Protein AF-A0A660SQ21-F1 (afdb_monomer)

Structure (mmCIF, N/CA/C/O backbone):
data_AF-A0A660SQ21-F1
#
_entry.id   AF-A0A660SQ21-F1
#
loop_
_atom_site.group_PDB
_atom_site.id
_atom_site.type_symbol
_atom_site.label_atom_id
_atom_site.label_alt_id
_atom_site.label_comp_id
_atom_site.label_asym_id
_atom_site.label_entity_id
_atom_site.label_seq_id
_atom_site.pdbx_PDB_ins_code
_atom_site.Cartn_x
_atom_site.Cartn_y
_atom_site.Cartn_z
_atom_site.occupancy
_atom_site.B_iso_or_equiv
_atom_site.auth_seq_id
_atom_site.auth_comp_id
_atom_site.auth_asym_id
_atom_site.auth_atom_id
_atom_site.pdbx_PDB_model_num
ATOM 1 N N . PRO A 1 1 ? 9.323 -13.997 -3.099 1.00 48.41 1 PRO A N 1
ATOM 2 C CA . PRO A 1 1 ? 9.239 -12.539 -3.391 1.00 48.41 1 PRO A CA 1
ATOM 3 C C . PRO A 1 1 ? 9.390 -11.580 -2.179 1.00 48.41 1 PRO A C 1
ATOM 5 O O . PRO A 1 1 ? 9.521 -10.385 -2.399 1.00 48.41 1 PRO A O 1
ATOM 8 N N . GLY A 1 2 ? 9.382 -12.046 -0.917 1.00 52.28 2 GLY A N 1
ATOM 9 C CA . GLY A 1 2 ? 9.064 -11.192 0.248 1.00 52.28 2 GLY A CA 1
ATOM 10 C C . GLY A 1 2 ? 10.199 -10.599 1.102 1.00 52.28 2 GLY A C 1
ATOM 11 O O . GLY A 1 2 ? 9.954 -10.342 2.273 1.00 52.28 2 GLY A O 1
ATOM 12 N N . LEU A 1 3 ? 11.418 -10.397 0.589 1.00 62.19 3 LEU A N 1
ATOM 13 C CA . LEU A 1 3 ? 12.550 -9.874 1.391 1.00 62.19 3 LEU A CA 1
ATOM 14 C C . LEU A 1 3 ? 13.292 -8.723 0.699 1.00 62.19 3 LEU A C 1
ATOM 16 O O . LEU A 1 3 ? 14.516 -8.642 0.721 1.00 62.19 3 LEU A O 1
ATOM 20 N N . THR A 1 4 ? 12.554 -7.839 0.037 1.00 73.62 4 THR A N 1
ATOM 21 C CA . THR A 1 4 ? 13.139 -6.647 -0.586 1.00 73.62 4 THR A CA 1
ATOM 22 C C . THR A 1 4 ? 13.402 -5.581 0.479 1.00 73.62 4 THR A C 1
ATOM 24 O O . THR A 1 4 ? 12.566 -5.377 1.361 1.00 73.62 4 THR A O 1
ATOM 27 N N . LEU A 1 5 ? 14.518 -4.848 0.384 1.00 76.69 5 LEU A N 1
ATOM 28 C CA . LEU A 1 5 ? 14.864 -3.791 1.349 1.00 76.69 5 LEU A CA 1
ATOM 29 C C . LEU A 1 5 ? 13.774 -2.709 1.456 1.00 76.69 5 LEU A C 1
ATOM 31 O O . LEU A 1 5 ? 13.538 -2.171 2.534 1.00 76.69 5 LEU A O 1
ATOM 35 N N . LEU A 1 6 ? 13.051 -2.466 0.357 1.00 78.62 6 LEU A N 1
ATOM 36 C CA . LEU A 1 6 ? 11.868 -1.600 0.296 1.00 78.62 6 LEU A CA 1
ATOM 37 C C . LEU A 1 6 ? 10.829 -1.919 1.371 1.00 78.62 6 LEU A C 1
ATOM 39 O O . LEU A 1 6 ? 10.272 -1.008 1.976 1.00 78.62 6 LEU A O 1
ATOM 43 N N . TRP A 1 7 ? 10.582 -3.200 1.641 1.00 78.81 7 TRP A N 1
ATOM 44 C CA . TRP A 1 7 ? 9.598 -3.595 2.642 1.00 78.81 7 TRP A CA 1
ATOM 45 C C . TRP A 1 7 ? 10.015 -3.146 4.042 1.00 78.81 7 TRP A C 1
ATOM 47 O O . TRP A 1 7 ? 9.228 -2.529 4.756 1.00 78.81 7 TRP A O 1
ATOM 57 N N . PHE A 1 8 ? 11.271 -3.399 4.415 1.00 82.62 8 PHE A N 1
ATOM 58 C CA . PHE A 1 8 ? 11.813 -2.988 5.710 1.00 82.62 8 PHE A CA 1
ATOM 59 C C . PHE A 1 8 ? 11.886 -1.467 5.840 1.00 82.62 8 PHE A C 1
ATOM 61 O O . PHE A 1 8 ? 11.555 -0.931 6.898 1.00 82.62 8 PHE A O 1
ATOM 68 N N . LEU A 1 9 ? 12.241 -0.779 4.751 1.00 84.19 9 LEU A N 1
ATOM 69 C CA . LEU A 1 9 ? 12.302 0.677 4.691 1.00 84.19 9 LEU A CA 1
ATOM 70 C C . LEU A 1 9 ? 10.954 1.332 5.013 1.00 84.19 9 LEU A C 1
ATOM 72 O O . LEU A 1 9 ? 10.938 2.368 5.664 1.00 84.19 9 LEU A O 1
ATOM 76 N N . PHE A 1 10 ? 9.830 0.738 4.602 1.00 82.25 10 PHE A N 1
ATOM 77 C CA . PHE A 1 10 ? 8.502 1.258 4.940 1.00 82.25 10 PHE A CA 1
ATOM 78 C C . PHE A 1 10 ? 7.958 0.716 6.263 1.00 82.25 10 PHE A C 1
ATOM 80 O O . PHE A 1 10 ? 7.334 1.453 7.025 1.00 82.25 10 PHE A O 1
ATOM 87 N N . PHE A 1 11 ? 8.188 -0.562 6.558 1.00 85.00 11 PHE A N 1
ATOM 88 C CA . PHE A 1 11 ? 7.616 -1.217 7.730 1.00 85.00 11 PHE A CA 1
ATOM 89 C C . PHE A 1 11 ? 8.197 -0.687 9.048 1.00 85.00 11 PHE A C 1
ATOM 91 O O . PHE A 1 11 ? 7.443 -0.400 9.978 1.00 85.00 11 PHE A O 1
ATOM 98 N N . ILE A 1 12 ? 9.522 -0.517 9.131 1.00 87.25 12 ILE A N 1
ATOM 99 C CA . ILE A 1 12 ? 10.197 -0.102 10.371 1.00 87.25 12 ILE A CA 1
ATOM 100 C C . ILE A 1 12 ? 9.759 1.309 10.805 1.00 87.25 12 ILE A C 1
ATOM 102 O O . ILE A 1 12 ? 9.342 1.460 11.955 1.00 87.25 12 ILE A O 1
ATOM 106 N N . PRO A 1 13 ? 9.753 2.340 9.935 1.00 87.12 13 PRO A N 1
ATOM 107 C CA . PRO A 1 13 ? 9.253 3.659 10.317 1.00 87.12 13 PRO A CA 1
ATOM 108 C C . PRO A 1 13 ? 7.774 3.650 10.712 1.00 87.12 13 PRO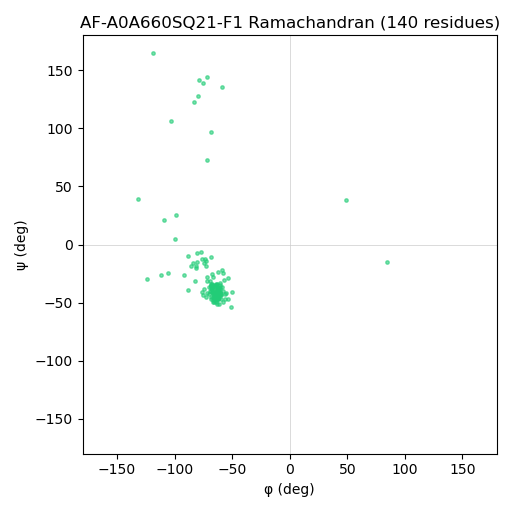 A C 1
ATOM 110 O O . PRO A 1 13 ? 7.401 4.321 11.669 1.00 87.12 13 PRO A O 1
ATOM 113 N N . MET A 1 14 ? 6.929 2.861 10.038 1.00 84.50 14 MET A N 1
ATOM 114 C CA . MET A 1 14 ? 5.500 2.767 10.373 1.00 84.50 14 MET A CA 1
ATOM 115 C C . MET A 1 14 ? 5.257 2.193 11.775 1.00 84.50 14 MET A C 1
ATOM 117 O O . MET A 1 14 ? 4.352 2.647 12.479 1.00 84.50 14 MET A O 1
ATOM 121 N N . MET A 1 15 ? 6.102 1.262 12.224 1.00 84.56 15 MET A N 1
ATOM 122 C CA . MET A 1 15 ? 6.079 0.755 13.603 1.00 84.56 15 MET A CA 1
ATOM 123 C C . MET A 1 15 ? 6.481 1.815 14.642 1.00 84.56 15 MET A C 1
ATOM 125 O O . MET A 1 15 ? 6.027 1.759 15.783 1.00 84.56 15 MET A O 1
ATOM 129 N N . LEU A 1 16 ? 7.314 2.789 14.262 1.00 85.31 16 LEU A N 1
ATOM 130 C CA . LEU A 1 16 ? 7.794 3.855 15.151 1.00 85.31 16 LEU A CA 1
ATOM 131 C C . LEU A 1 16 ? 6.831 5.051 15.235 1.00 85.31 16 LEU A C 1
ATOM 133 O O . LEU A 1 16 ? 6.902 5.845 16.174 1.00 85.31 16 LEU A O 1
ATOM 137 N N . ILE A 1 17 ? 5.915 5.191 14.275 1.00 86.38 17 ILE A N 1
ATOM 138 C CA . ILE A 1 17 ? 4.906 6.252 14.278 1.00 86.38 17 ILE A CA 1
ATOM 139 C C . ILE A 1 17 ? 3.858 5.978 15.371 1.00 86.38 17 ILE A C 1
ATOM 141 O O . ILE A 1 17 ? 3.459 4.839 15.622 1.00 86.38 17 ILE A O 1
ATOM 145 N N . ARG A 1 18 ? 3.359 7.045 16.019 1.00 80.81 18 ARG A N 1
ATOM 146 C CA . ARG A 1 18 ? 2.240 6.976 16.980 1.00 80.81 18 ARG A CA 1
ATOM 147 C C . ARG A 1 18 ? 0.911 6.705 16.267 1.00 80.81 18 ARG A C 1
ATOM 149 O O . ARG A 1 18 ? 0.060 7.582 16.153 1.00 80.81 18 ARG A O 1
ATOM 156 N N . ILE A 1 19 ? 0.735 5.480 15.790 1.00 83.44 19 ILE A N 1
ATOM 157 C CA . ILE A 1 19 ? -0.514 4.954 15.232 1.00 83.44 19 ILE A CA 1
ATOM 158 C C . ILE A 1 19 ? -0.993 3.758 16.058 1.00 83.44 19 ILE A C 1
ATOM 160 O O . ILE A 1 19 ? -0.248 3.178 16.848 1.00 83.44 19 ILE A O 1
ATOM 164 N N . ASN A 1 20 ? -2.258 3.371 15.883 1.00 84.94 20 ASN A N 1
ATOM 165 C CA . ASN A 1 20 ? -2.763 2.135 16.469 1.00 84.94 20 ASN A CA 1
ATOM 166 C C . ASN A 1 20 ? -2.106 0.932 15.770 1.00 84.94 20 ASN A C 1
ATOM 168 O O . ASN A 1 20 ? -2.566 0.490 14.717 1.00 84.94 20 ASN A O 1
ATOM 172 N N . GLN A 1 21 ? -1.045 0.406 16.383 1.00 82.44 21 GLN A N 1
ATOM 173 C CA . GLN A 1 21 ? -0.243 -0.691 15.840 1.00 82.44 21 GLN A CA 1
ATOM 174 C C . GLN A 1 21 ? -1.065 -1.971 15.627 1.00 82.44 21 GLN A C 1
ATOM 176 O O . GLN A 1 21 ? -0.883 -2.667 14.632 1.00 82.44 21 GLN A O 1
ATOM 181 N N . ALA A 1 22 ? -2.042 -2.250 16.497 1.00 80.62 22 ALA A N 1
ATOM 182 C CA . ALA A 1 22 ? -2.930 -3.401 16.334 1.00 80.62 22 ALA A CA 1
ATOM 183 C C . ALA A 1 22 ? -3.837 -3.254 15.101 1.00 80.62 22 ALA A C 1
ATOM 185 O O . ALA A 1 22 ? -4.020 -4.207 14.346 1.00 80.62 22 ALA A O 1
ATOM 186 N N . ALA A 1 23 ? -4.373 -2.053 14.866 1.00 82.06 23 ALA A N 1
ATOM 187 C CA . ALA A 1 23 ? -5.167 -1.775 13.672 1.00 82.06 23 ALA A CA 1
ATOM 188 C C . ALA A 1 23 ? -4.314 -1.824 12.395 1.00 82.06 23 ALA A C 1
ATOM 190 O O . ALA A 1 23 ? -4.776 -2.341 11.382 1.00 82.06 23 ALA A O 1
ATOM 191 N N . PHE A 1 24 ? -3.070 -1.339 12.449 1.00 83.88 24 PHE A N 1
ATOM 192 C CA . PHE A 1 24 ? -2.127 -1.425 11.334 1.00 83.88 24 PHE A CA 1
ATOM 193 C C . PHE A 1 24 ? -1.816 -2.881 10.967 1.00 83.88 24 PHE A C 1
ATOM 195 O O . PHE A 1 24 ? -2.015 -3.271 9.819 1.00 83.88 24 PHE A O 1
ATOM 202 N N . LEU A 1 25 ? -1.434 -3.715 11.941 1.00 86.19 25 LEU A N 1
ATOM 203 C CA . LEU A 1 25 ? -1.180 -5.143 11.716 1.00 86.19 25 LEU A CA 1
ATOM 204 C C . LEU A 1 25 ? -2.430 -5.883 11.220 1.00 86.19 25 LEU A C 1
ATOM 206 O O . LEU A 1 25 ? -2.339 -6.705 10.309 1.00 86.19 25 LEU A O 1
ATOM 210 N N . GLY A 1 26 ? -3.604 -5.560 11.770 1.00 86.19 26 GLY A N 1
ATOM 211 C CA . GLY A 1 26 ? -4.877 -6.106 11.299 1.00 86.19 26 GLY A CA 1
ATOM 212 C C . GLY A 1 26 ? -5.164 -5.738 9.842 1.00 86.19 26 GLY A C 1
ATOM 213 O O . GLY A 1 26 ? -5.549 -6.599 9.052 1.00 86.19 26 GLY A O 1
ATOM 214 N N . MET A 1 27 ? -4.913 -4.484 9.460 1.00 84.06 27 MET A N 1
ATOM 215 C CA . MET A 1 27 ? -5.080 -4.028 8.082 1.00 84.06 27 MET A CA 1
ATOM 216 C C . MET A 1 27 ? -4.057 -4.669 7.138 1.00 84.06 27 MET A C 1
ATOM 218 O O . MET A 1 27 ? -4.419 -5.043 6.027 1.00 84.06 27 MET A O 1
ATOM 222 N N . MET A 1 28 ? -2.808 -4.866 7.570 1.00 84.94 28 MET A N 1
ATOM 223 C CA . MET A 1 28 ? -1.806 -5.597 6.786 1.00 84.94 28 MET A CA 1
ATOM 224 C C . MET A 1 28 ? -2.218 -7.052 6.549 1.00 84.94 28 MET A C 1
ATOM 226 O O . MET A 1 28 ? -2.094 -7.550 5.433 1.00 84.94 28 MET A O 1
ATOM 230 N N . ALA A 1 29 ? -2.736 -7.732 7.576 1.00 86.69 29 ALA A N 1
ATOM 231 C CA . ALA A 1 29 ? -3.231 -9.099 7.446 1.00 86.69 29 ALA A CA 1
ATOM 232 C C . ALA A 1 29 ? -4.426 -9.176 6.483 1.00 86.69 29 ALA A C 1
ATOM 234 O O . ALA A 1 29 ? -4.460 -10.049 5.618 1.00 86.69 29 ALA A O 1
ATOM 235 N N . ALA A 1 30 ? -5.365 -8.230 6.580 1.00 85.62 30 ALA A N 1
ATOM 236 C CA . ALA A 1 30 ? -6.483 -8.124 5.646 1.00 85.62 30 ALA A CA 1
ATOM 237 C C . ALA A 1 30 ? -6.010 -7.828 4.211 1.00 85.62 30 ALA A C 1
ATOM 239 O O . ALA A 1 30 ? -6.473 -8.460 3.267 1.00 85.62 30 ALA A O 1
ATOM 240 N N . GLY A 1 31 ? -5.042 -6.924 4.045 1.00 84.50 31 GLY A N 1
ATOM 241 C CA . GLY A 1 31 ? -4.436 -6.612 2.751 1.00 84.50 31 GLY A CA 1
ATOM 242 C C . GLY A 1 31 ? -3.725 -7.814 2.128 1.00 84.50 31 GLY A C 1
ATOM 243 O O . GLY A 1 31 ? -3.852 -8.042 0.929 1.00 84.50 31 GLY A O 1
ATOM 244 N N . LYS A 1 32 ? -3.062 -8.651 2.937 1.00 85.75 32 LYS A N 1
ATOM 245 C CA . LYS A 1 32 ? -2.433 -9.896 2.471 1.00 85.75 32 LYS A CA 1
ATOM 246 C C . LYS A 1 32 ? -3.445 -10.874 1.866 1.00 85.75 32 LYS A C 1
ATOM 248 O O . LYS A 1 32 ? -3.104 -11.580 0.926 1.00 85.75 32 LYS A O 1
ATOM 253 N N . LEU A 1 33 ? -4.686 -10.906 2.355 1.00 88.25 33 LEU A N 1
ATOM 254 C CA . LEU A 1 33 ? -5.738 -11.745 1.760 1.00 88.25 33 LEU A CA 1
ATOM 255 C C . LEU A 1 33 ? -6.142 -11.273 0.358 1.00 88.25 33 LEU A C 1
ATOM 257 O O . LEU A 1 33 ? -6.601 -12.078 -0.445 1.00 88.25 33 LEU A O 1
ATOM 261 N N . LEU A 1 34 ? -5.954 -9.987 0.060 1.00 85.12 34 LEU A N 1
ATOM 262 C CA . LEU A 1 34 ? -6.244 -9.402 -1.247 1.00 85.12 34 LEU A CA 1
ATOM 263 C C . LEU A 1 34 ? -5.054 -9.486 -2.216 1.00 85.12 34 LEU A C 1
ATOM 265 O O . LEU A 1 34 ? -5.242 -9.229 -3.403 1.00 85.12 34 LEU A O 1
ATOM 269 N N . MET A 1 35 ? -3.857 -9.872 -1.751 1.00 83.31 35 MET A N 1
ATOM 270 C CA . MET A 1 35 ? -2.652 -9.959 -2.593 1.00 83.31 35 MET A CA 1
ATOM 271 C C . MET A 1 35 ? -2.828 -10.822 -3.847 1.00 83.31 35 MET A C 1
ATOM 273 O O . MET A 1 35 ? -2.540 -10.304 -4.920 1.00 83.31 35 MET A O 1
ATOM 277 N N . PRO A 1 36 ? -3.400 -12.044 -3.792 1.00 85.44 36 PRO A N 1
ATOM 278 C CA . PRO A 1 36 ? -3.531 -12.883 -4.986 1.00 85.44 36 PRO A CA 1
ATOM 279 C C . PRO A 1 36 ? -4.321 -12.224 -6.123 1.00 85.44 36 PRO A C 1
ATOM 281 O O . PRO A 1 36 ? -4.156 -12.584 -7.284 1.00 85.44 36 PRO A O 1
ATOM 284 N N . LEU A 1 37 ? -5.190 -11.263 -5.794 1.00 85.44 37 LEU A N 1
ATOM 285 C CA . LEU A 1 37 ? -5.961 -10.516 -6.778 1.00 85.44 37 LEU A CA 1
ATOM 286 C C . LEU A 1 37 ? -5.159 -9.364 -7.392 1.00 85.44 37 LEU A C 1
ATOM 288 O O . LEU A 1 37 ? -5.389 -9.020 -8.542 1.00 85.44 37 LEU A O 1
ATOM 292 N N . VAL A 1 38 ? -4.245 -8.759 -6.632 1.00 83.69 38 VAL A N 1
ATOM 293 C CA . VAL A 1 38 ? -3.463 -7.575 -7.028 1.00 83.69 38 VAL A CA 1
ATOM 294 C C . VAL A 1 38 ? -2.125 -7.960 -7.671 1.00 83.69 38 VAL A C 1
ATOM 296 O O . VAL A 1 38 ? -1.607 -7.215 -8.506 1.00 83.69 38 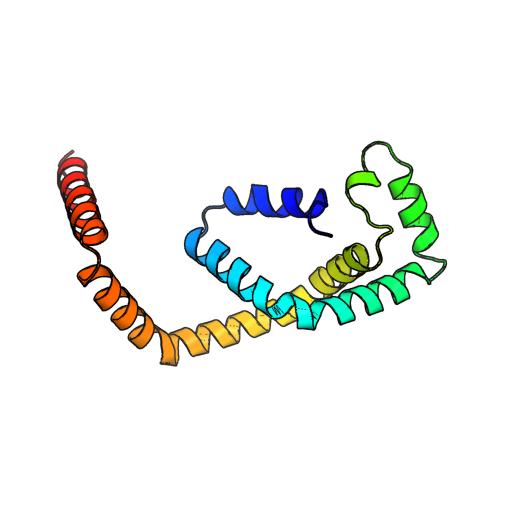VAL A O 1
ATOM 299 N N . ASP A 1 39 ? -1.586 -9.130 -7.327 1.00 83.94 39 ASP A N 1
ATOM 300 C CA . ASP A 1 39 ? -0.293 -9.623 -7.805 1.00 83.94 39 ASP A CA 1
ATOM 301 C C . ASP A 1 39 ? -0.214 -9.683 -9.348 1.00 83.94 39 ASP A C 1
ATOM 303 O O . ASP A 1 39 ? 0.723 -9.099 -9.898 1.00 83.94 39 ASP A O 1
ATOM 307 N N . PRO A 1 40 ? -1.206 -10.230 -10.089 1.00 87.12 40 PRO A N 1
ATOM 308 C CA . PRO A 1 40 ? -1.141 -10.288 -11.555 1.00 87.12 40 PRO A CA 1
ATOM 309 C C . PRO A 1 40 ? -1.142 -8.905 -12.221 1.00 87.12 40 PRO A C 1
ATOM 311 O O . PRO A 1 40 ? -0.475 -8.692 -13.234 1.00 87.12 40 PRO A O 1
ATOM 314 N N . PHE A 1 41 ? -1.868 -7.937 -11.647 1.00 85.25 41 PHE A N 1
ATOM 315 C CA . PHE A 1 41 ? -1.872 -6.558 -12.146 1.00 85.25 41 PHE A CA 1
ATOM 316 C C . PHE A 1 41 ? -0.524 -5.879 -11.914 1.00 85.25 41 PHE A C 1
ATOM 318 O O . PHE A 1 41 ? -0.059 -5.121 -12.766 1.00 85.25 41 PHE A O 1
ATOM 325 N N . SER A 1 42 ? 0.105 -6.166 -10.773 1.00 84.50 42 SER A N 1
ATOM 326 C CA . SER A 1 42 ? 1.426 -5.643 -10.434 1.00 84.50 42 SER A CA 1
ATOM 327 C C . SER A 1 42 ? 2.491 -6.184 -11.379 1.00 84.50 42 SER A C 1
ATOM 329 O O . SER A 1 42 ? 3.261 -5.400 -11.928 1.00 84.50 42 SER A O 1
ATOM 331 N N . GLU A 1 43 ? 2.491 -7.488 -11.651 1.00 85.38 43 GLU A N 1
ATOM 332 C CA . GLU A 1 43 ? 3.421 -8.092 -12.610 1.00 85.38 43 GLU A CA 1
ATOM 333 C C . GLU A 1 43 ? 3.209 -7.562 -14.030 1.00 85.38 43 GLU A C 1
ATOM 335 O O . GLU A 1 43 ? 4.174 -7.165 -14.683 1.00 85.38 43 GLU A O 1
ATOM 340 N N . GLY A 1 44 ? 1.956 -7.486 -14.492 1.00 83.88 44 GLY A N 1
ATOM 341 C CA . GLY A 1 44 ? 1.634 -7.004 -15.836 1.00 83.88 44 GLY A CA 1
ATOM 342 C C . GLY A 1 44 ? 2.052 -5.550 -16.065 1.00 83.88 44 GLY A C 1
ATOM 343 O O . GLY A 1 44 ? 2.648 -5.224 -17.095 1.00 83.88 44 GLY A O 1
ATOM 344 N N . LEU A 1 45 ? 1.797 -4.671 -15.091 1.00 83.00 45 LEU A N 1
ATOM 345 C CA . LEU A 1 45 ? 2.209 -3.272 -15.184 1.00 83.00 45 LEU A CA 1
ATOM 346 C C . LEU A 1 45 ? 3.721 -3.108 -15.082 1.00 83.00 45 LEU A C 1
ATOM 348 O O . LEU A 1 45 ? 4.298 -2.365 -15.871 1.00 83.00 45 LEU A O 1
ATOM 352 N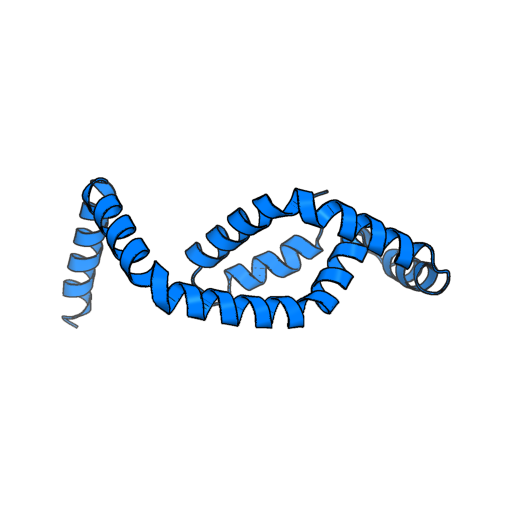 N . GLY A 1 46 ? 4.385 -3.816 -14.169 1.00 81.38 46 GLY A N 1
ATOM 353 C CA . GLY A 1 46 ? 5.840 -3.744 -14.064 1.00 81.38 46 GLY A CA 1
ATOM 354 C C . GLY A 1 46 ? 6.547 -4.261 -15.311 1.00 81.38 46 GLY A C 1
ATOM 355 O O . GLY A 1 46 ? 7.488 -3.627 -15.783 1.00 81.38 46 GLY A O 1
ATOM 356 N N . TYR A 1 47 ? 6.039 -5.339 -15.913 1.00 83.38 47 TYR A N 1
ATOM 357 C CA . TYR A 1 47 ? 6.549 -5.852 -17.181 1.00 83.38 47 TYR A CA 1
ATOM 358 C C . TYR A 1 47 ? 6.391 -4.826 -18.311 1.00 83.38 47 TYR A C 1
ATOM 360 O O . TYR A 1 47 ? 7.343 -4.553 -19.042 1.00 83.38 47 TYR A O 1
ATOM 368 N N . PHE A 1 48 ? 5.218 -4.195 -18.425 1.00 83.06 48 PHE A N 1
ATOM 369 C CA . PHE A 1 48 ? 4.972 -3.159 -19.432 1.00 83.06 48 PHE A CA 1
ATOM 370 C C . PHE A 1 48 ? 5.917 -1.956 -19.288 1.00 83.06 48 PHE A C 1
ATOM 372 O O . PHE A 1 48 ? 6.372 -1.387 -20.281 1.00 83.06 48 PHE A O 1
ATOM 379 N N . ILE A 1 49 ? 6.221 -1.576 -18.048 1.00 77.69 49 ILE A N 1
ATOM 380 C CA . ILE A 1 49 ? 7.076 -0.434 -17.716 1.00 77.69 49 ILE A CA 1
ATOM 381 C C . ILE A 1 49 ? 8.550 -0.767 -17.973 1.00 77.69 49 ILE A C 1
ATOM 383 O O . ILE A 1 49 ? 9.260 0.045 -18.564 1.00 77.69 49 ILE A O 1
ATOM 387 N N . LEU A 1 50 ? 9.006 -1.961 -17.589 1.00 76.19 50 LEU A N 1
ATOM 388 C CA . LEU A 1 50 ? 10.390 -2.403 -17.786 1.00 76.19 50 LEU A CA 1
ATOM 389 C C . LEU A 1 50 ? 10.719 -2.716 -19.251 1.00 76.19 50 LEU A C 1
ATOM 391 O O . LEU A 1 50 ? 11.864 -2.546 -19.654 1.00 76.19 50 LEU A O 1
ATOM 395 N N . ASN A 1 51 ? 9.736 -3.120 -20.061 1.00 80.50 51 ASN A N 1
ATOM 396 C CA . ASN A 1 51 ? 9.942 -3.388 -21.488 1.00 80.50 51 ASN A CA 1
ATOM 397 C C . ASN A 1 51 ? 10.028 -2.100 -22.342 1.00 80.50 51 ASN A C 1
ATOM 399 O O . ASN A 1 51 ? 10.318 -2.147 -23.537 1.00 80.50 51 ASN A O 1
ATOM 403 N N . ARG A 1 52 ? 9.782 -0.920 -21.752 1.00 76.69 52 ARG A N 1
ATOM 404 C CA . ARG A 1 52 ? 10.001 0.378 -22.407 1.00 76.69 52 ARG A CA 1
ATOM 405 C C . ARG A 1 52 ? 11.472 0.780 -22.263 1.00 76.69 52 ARG A C 1
ATOM 407 O O . ARG A 1 52 ? 11.978 0.970 -21.158 1.00 76.69 52 ARG A O 1
ATOM 414 N N . THR A 1 53 ? 12.132 1.007 -23.397 1.00 57.50 53 THR A N 1
ATOM 415 C CA . THR A 1 53 ? 13.563 1.361 -23.495 1.00 57.50 53 THR A CA 1
ATOM 416 C C . THR A 1 53 ? 13.979 2.568 -22.643 1.00 57.50 53 THR A C 1
ATOM 418 O O . THR A 1 53 ? 15.102 2.603 -22.155 1.00 57.50 53 THR A O 1
ATOM 421 N N . GLY A 1 54 ? 13.077 3.522 -22.382 1.00 65.19 54 GLY A N 1
ATOM 422 C CA . GLY A 1 54 ? 13.373 4.721 -21.583 1.00 65.19 54 GLY A CA 1
ATOM 423 C C . GLY A 1 54 ? 13.486 4.517 -20.065 1.00 65.19 54 GLY A C 1
ATOM 424 O O . GLY A 1 54 ? 13.997 5.400 -19.384 1.00 65.19 54 GLY A O 1
ATOM 425 N N . LEU A 1 55 ? 13.018 3.390 -19.516 1.00 64.50 55 LEU A N 1
ATOM 426 C CA . LEU A 1 55 ? 13.012 3.126 -18.066 1.00 64.50 55 LEU A CA 1
ATOM 427 C C . LEU A 1 55 ? 13.981 2.015 -17.659 1.00 64.50 55 LEU A C 1
ATOM 429 O O . LEU A 1 55 ? 14.502 2.040 -16.546 1.00 64.50 55 LEU A O 1
ATOM 433 N N . TYR A 1 56 ? 14.282 1.091 -18.572 1.00 68.69 56 TYR A N 1
ATOM 434 C CA . TYR A 1 56 ? 15.221 0.002 -18.322 1.00 68.69 56 TYR A CA 1
ATOM 435 C C . TYR A 1 56 ? 16.657 0.498 -18.085 1.00 68.69 56 TYR A C 1
ATOM 437 O O . TYR A 1 56 ? 17.300 0.085 -17.123 1.00 68.69 56 TYR A O 1
ATOM 445 N N . GLU A 1 57 ? 17.155 1.429 -18.906 1.00 68.62 57 GLU A N 1
ATOM 446 C CA . GLU A 1 57 ? 18.504 1.993 -18.747 1.00 68.62 57 GLU A CA 1
ATOM 447 C C . GLU A 1 57 ? 18.719 2.765 -17.433 1.00 68.62 57 GLU A C 1
ATOM 449 O O . GLU A 1 57 ? 19.697 2.474 -16.738 1.00 68.62 57 GLU A O 1
ATOM 454 N N . PRO A 1 58 ? 17.863 3.731 -17.036 1.00 70.81 58 PRO A N 1
ATOM 455 C CA . PRO A 1 58 ? 18.061 4.448 -15.778 1.00 70.81 58 PRO A CA 1
ATOM 456 C C . PRO A 1 58 ? 17.899 3.540 -14.552 1.00 70.81 58 PRO A C 1
ATOM 458 O O . PRO A 1 58 ? 18.662 3.684 -13.598 1.00 70.81 58 PRO A O 1
ATOM 461 N N . LEU A 1 59 ? 16.982 2.564 -14.584 1.00 69.50 59 LEU A N 1
ATOM 462 C CA . LEU A 1 59 ? 16.850 1.565 -13.516 1.00 69.50 59 LEU A CA 1
ATOM 463 C C . LEU A 1 59 ? 18.064 0.628 -13.461 1.00 69.50 59 LEU A C 1
ATOM 465 O O . LEU A 1 59 ? 18.566 0.342 -12.376 1.00 69.50 59 LEU A O 1
ATOM 469 N N . GLY A 1 60 ? 18.586 0.202 -14.613 1.00 67.94 60 GLY A N 1
ATOM 470 C CA . GLY A 1 60 ? 19.800 -0.608 -14.708 1.00 67.94 60 GLY A CA 1
ATOM 471 C C . GLY A 1 60 ? 21.040 0.122 -14.187 1.00 67.94 60 GLY A C 1
ATOM 472 O O . GLY A 1 60 ? 21.825 -0.453 -13.434 1.00 67.94 60 GLY A O 1
ATOM 473 N N . ARG A 1 61 ? 21.184 1.418 -14.499 1.00 71.88 61 ARG A N 1
ATOM 474 C CA . ARG A 1 61 ? 22.249 2.271 -13.943 1.00 71.88 61 ARG A CA 1
ATOM 475 C C . ARG A 1 61 ? 22.094 2.460 -12.439 1.00 71.88 61 ARG A C 1
ATOM 477 O O . ARG A 1 61 ? 23.082 2.356 -11.718 1.00 71.88 61 ARG A O 1
ATOM 484 N N . PHE A 1 62 ? 20.873 2.676 -11.950 1.00 71.19 62 PHE A N 1
ATOM 485 C CA . PHE A 1 62 ? 20.618 2.793 -10.516 1.00 71.19 62 PHE A CA 1
ATOM 486 C C . PHE A 1 62 ? 21.008 1.516 -9.768 1.00 71.19 62 PHE A C 1
ATOM 488 O O . PHE A 1 62 ? 21.640 1.609 -8.726 1.00 71.19 62 PHE A O 1
ATOM 495 N N . LEU A 1 63 ? 20.715 0.341 -10.337 1.00 71.12 63 LEU A N 1
ATOM 496 C CA . LEU A 1 63 ? 21.056 -0.966 -9.762 1.00 71.12 63 LEU A CA 1
ATOM 497 C C . LEU A 1 63 ? 22.546 -1.322 -9.836 1.00 71.12 63 LEU A C 1
ATOM 499 O O . LEU A 1 63 ? 22.997 -2.209 -9.112 1.00 71.12 63 LEU A O 1
ATOM 503 N N . SER A 1 64 ? 23.309 -0.648 -10.699 1.00 73.38 64 SER A N 1
ATOM 504 C CA . SER A 1 64 ? 24.762 -0.830 -10.792 1.00 73.38 64 SER A CA 1
ATOM 505 C C . SER A 1 64 ? 25.525 -0.192 -9.621 1.00 73.38 64 SER A C 1
ATOM 507 O O . SER A 1 64 ? 26.700 -0.489 -9.413 1.00 73.38 64 SER A O 1
ATOM 509 N N . LEU A 1 65 ? 24.860 0.653 -8.821 1.00 76.69 65 LEU A N 1
ATOM 510 C CA . LEU A 1 65 ? 25.438 1.249 -7.620 1.00 76.69 65 LEU A CA 1
ATOM 511 C C . LEU A 1 65 ? 25.505 0.225 -6.470 1.00 76.69 65 LEU A C 1
ATOM 513 O O . LEU A 1 65 ? 24.538 -0.510 -6.237 1.00 76.69 65 LEU A O 1
ATOM 517 N N . PRO A 1 66 ? 26.594 0.192 -5.682 1.00 70.44 66 PRO A N 1
ATOM 518 C CA . PRO A 1 66 ? 26.710 -0.727 -4.553 1.00 70.44 66 PRO A CA 1
ATOM 519 C C . PRO A 1 66 ? 25.570 -0.513 -3.540 1.00 70.44 66 PRO A C 1
ATOM 521 O O . PRO A 1 66 ? 25.211 0.615 -3.213 1.00 70.44 66 PRO A O 1
ATOM 524 N N . GLY A 1 67 ? 24.968 -1.607 -3.062 1.00 69.19 67 GLY A N 1
ATOM 525 C CA . GLY A 1 67 ? 23.857 -1.594 -2.094 1.00 69.19 67 GLY A CA 1
ATOM 526 C C . GLY A 1 67 ? 22.452 -1.415 -2.691 1.00 69.19 67 GLY A C 1
ATOM 527 O O . GLY A 1 67 ? 21.463 -1.737 -2.033 1.00 69.19 67 GLY A O 1
ATOM 528 N N . THR A 1 68 ? 22.328 -0.989 -3.951 1.00 69.56 68 THR A N 1
ATOM 529 C CA . THR A 1 68 ? 21.016 -0.767 -4.596 1.00 69.56 68 THR A CA 1
ATOM 530 C C . THR A 1 68 ? 20.367 -2.048 -5.137 1.00 69.56 68 THR A C 1
ATOM 532 O O . THR A 1 68 ? 19.144 -2.119 -5.267 1.00 69.56 68 THR A O 1
ATOM 535 N N . GLY A 1 69 ? 21.150 -3.110 -5.356 1.00 69.00 69 GLY A N 1
ATOM 536 C CA . GLY A 1 69 ? 20.642 -4.429 -5.755 1.00 69.00 69 GLY A CA 1
ATOM 537 C C . GLY A 1 69 ? 19.641 -5.036 -4.760 1.00 69.00 69 GLY A C 1
ATOM 538 O O . GLY A 1 69 ? 18.797 -5.845 -5.139 1.00 69.00 69 GLY A O 1
ATOM 539 N N . TRP A 1 7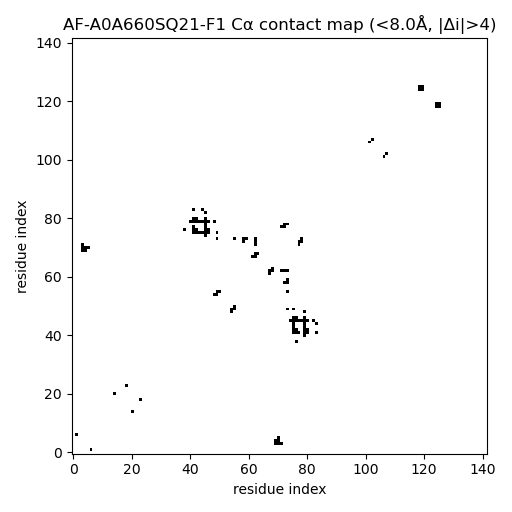0 ? 19.657 -4.596 -3.496 1.00 72.56 70 TRP A N 1
ATOM 540 C CA . TRP A 1 70 ? 18.716 -5.049 -2.464 1.00 72.56 70 TRP A CA 1
ATOM 541 C C . TRP A 1 70 ? 17.294 -4.489 -2.641 1.00 72.56 70 TRP A C 1
ATOM 543 O O . TRP A 1 70 ? 16.345 -5.007 -2.046 1.00 72.56 70 TRP A O 1
ATOM 553 N N . PHE A 1 71 ? 17.126 -3.461 -3.479 1.00 73.12 71 PHE A N 1
ATOM 554 C CA . PHE A 1 71 ? 15.820 -2.910 -3.840 1.00 73.12 71 PHE A CA 1
ATOM 555 C C . PHE A 1 71 ? 15.112 -3.720 -4.932 1.00 73.12 71 PHE A C 1
ATOM 557 O O . PHE A 1 71 ? 13.899 -3.597 -5.057 1.00 73.12 71 PHE A O 1
ATOM 564 N N . ARG A 1 72 ? 15.833 -4.554 -5.701 1.00 75.50 72 ARG A N 1
ATOM 565 C CA . ARG A 1 72 ? 15.272 -5.415 -6.763 1.00 75.50 72 ARG A CA 1
ATOM 566 C C . ARG A 1 72 ? 14.326 -4.683 -7.731 1.00 75.50 72 ARG A C 1
ATOM 568 O O . ARG A 1 72 ? 13.318 -5.233 -8.156 1.00 75.50 72 ARG A O 1
ATOM 575 N N . LEU A 1 73 ? 14.640 -3.434 -8.084 1.00 74.62 73 LEU A N 1
ATOM 576 C CA . LEU A 1 73 ? 13.806 -2.618 -8.982 1.00 74.62 73 LEU A CA 1
ATOM 577 C C . LEU A 1 73 ? 13.784 -3.125 -10.437 1.00 74.62 73 LEU A C 1
ATOM 579 O O . LEU A 1 73 ? 12.968 -2.664 -11.227 1.00 74.62 73 LEU A O 1
ATOM 583 N N . ASN A 1 74 ? 14.659 -4.072 -10.788 1.00 73.38 74 ASN A N 1
ATOM 584 C CA . ASN A 1 74 ? 14.621 -4.811 -12.053 1.00 73.38 74 ASN A CA 1
ATOM 585 C C . ASN A 1 74 ? 13.528 -5.886 -12.084 1.00 73.38 74 ASN A C 1
ATOM 587 O O . ASN A 1 74 ? 13.254 -6.449 -13.139 1.00 73.38 74 ASN A O 1
ATOM 591 N N . ASP A 1 75 ? 12.936 -6.209 -10.938 1.00 79.81 75 ASP A N 1
ATOM 592 C CA . ASP A 1 75 ? 11.863 -7.181 -10.848 1.00 79.81 75 ASP A CA 1
ATOM 593 C C . ASP A 1 75 ? 10.545 -6.518 -11.273 1.00 79.81 75 ASP A C 1
ATOM 595 O O . ASP A 1 75 ? 10.169 -5.450 -10.767 1.00 79.81 75 ASP A O 1
ATOM 599 N N . SER A 1 76 ? 9.834 -7.145 -12.214 1.00 80.69 76 SER A N 1
ATOM 600 C CA . SER A 1 76 ? 8.540 -6.648 -12.704 1.00 80.69 76 SER A CA 1
ATOM 601 C C . SER A 1 76 ? 7.526 -6.564 -11.572 1.00 80.69 76 SER A C 1
ATOM 603 O O . SER A 1 76 ? 6.784 -5.593 -11.472 1.00 80.69 76 SER A O 1
ATOM 605 N N . PHE A 1 77 ? 7.562 -7.509 -10.635 1.00 81.44 77 PHE A N 1
ATOM 606 C CA . PHE A 1 77 ? 6.667 -7.476 -9.488 1.00 81.44 77 PHE A CA 1
ATOM 607 C C . PHE A 1 77 ? 6.903 -6.236 -8.608 1.00 81.44 77 PHE A C 1
ATOM 609 O O . PHE A 1 77 ? 5.965 -5.526 -8.250 1.00 81.44 77 PHE A O 1
ATOM 616 N N . VAL A 1 78 ? 8.166 -5.941 -8.281 1.00 80.06 78 VAL A N 1
ATOM 617 C CA . VAL A 1 78 ? 8.528 -4.858 -7.349 1.00 80.06 78 VAL A CA 1
ATOM 618 C C . VAL A 1 78 ? 8.312 -3.484 -7.982 1.00 80.06 78 VAL A C 1
ATOM 620 O O . VAL A 1 78 ? 7.734 -2.599 -7.351 1.00 80.06 78 VAL A O 1
ATOM 623 N N . SER A 1 79 ? 8.751 -3.304 -9.227 1.00 81.38 79 SER A N 1
ATOM 624 C CA . SER A 1 79 ? 8.590 -2.045 -9.966 1.00 81.38 79 SER A CA 1
ATOM 625 C C . SER A 1 79 ? 7.120 -1.736 -10.261 1.00 81.38 79 SER A C 1
ATOM 627 O O . SER A 1 79 ? 6.663 -0.614 -10.031 1.00 81.38 79 SER A O 1
ATOM 629 N N . GLY A 1 80 ? 6.356 -2.742 -10.693 1.00 83.31 80 GLY A N 1
ATOM 630 C CA . GLY A 1 80 ? 4.928 -2.613 -10.949 1.00 83.31 80 GLY A CA 1
ATOM 631 C C . GLY A 1 80 ? 4.137 -2.300 -9.686 1.00 83.31 80 GLY A C 1
ATOM 632 O O . GLY A 1 80 ? 3.349 -1.357 -9.689 1.00 83.31 80 GLY A O 1
ATOM 633 N N . ALA A 1 81 ? 4.404 -3.006 -8.581 1.00 83.94 81 ALA A N 1
ATOM 634 C CA . ALA A 1 81 ? 3.771 -2.733 -7.291 1.00 83.94 81 ALA A CA 1
ATOM 635 C C . ALA A 1 81 ? 4.118 -1.336 -6.748 1.00 83.94 81 ALA A C 1
ATOM 637 O O . ALA A 1 81 ? 3.255 -0.663 -6.184 1.00 83.94 81 ALA A O 1
ATOM 638 N N . PHE A 1 82 ? 5.357 -0.868 -6.936 1.00 83.56 82 PHE A N 1
ATOM 639 C CA . PHE A 1 82 ? 5.771 0.472 -6.513 1.00 83.56 82 PHE A CA 1
ATOM 640 C C . PHE A 1 82 ? 4.990 1.565 -7.252 1.00 83.56 82 PHE A C 1
ATOM 642 O O . PHE A 1 82 ? 4.442 2.478 -6.632 1.00 83.56 82 PHE A O 1
ATOM 649 N N . ILE A 1 83 ? 4.876 1.440 -8.575 1.00 85.12 83 ILE A N 1
ATOM 650 C CA . ILE A 1 83 ? 4.176 2.420 -9.413 1.00 85.12 83 ILE A CA 1
ATOM 651 C C . ILE A 1 83 ? 2.665 2.349 -9.194 1.00 85.12 83 ILE A C 1
ATOM 653 O O . ILE A 1 83 ? 2.025 3.389 -9.044 1.00 85.12 83 ILE A O 1
ATOM 657 N N . LEU A 1 84 ? 2.099 1.143 -9.090 1.00 86.12 84 LEU A N 1
ATOM 658 C CA . LEU A 1 84 ? 0.705 0.944 -8.694 1.00 86.12 84 LEU A CA 1
ATOM 659 C C . LEU A 1 84 ? 0.400 1.548 -7.326 1.00 86.12 84 LEU A C 1
ATOM 661 O O . LEU A 1 84 ? -0.659 2.140 -7.153 1.00 86.12 84 LEU A O 1
ATOM 665 N N . GLY A 1 85 ? 1.313 1.422 -6.363 1.00 84.62 85 GLY A N 1
ATOM 666 C CA . GLY A 1 85 ? 1.161 2.014 -5.039 1.00 84.62 85 GLY A CA 1
ATOM 667 C C . GLY A 1 85 ? 1.087 3.539 -5.098 1.00 84.62 85 GLY A C 1
ATOM 668 O O . GLY A 1 85 ? 0.192 4.131 -4.499 1.00 84.62 85 GLY A O 1
ATOM 669 N N . ILE A 1 86 ? 1.978 4.175 -5.866 1.00 86.56 86 ILE A N 1
ATOM 670 C CA . ILE A 1 86 ? 1.995 5.635 -6.041 1.00 86.56 86 ILE A CA 1
ATOM 671 C C . ILE A 1 86 ? 0.748 6.113 -6.798 1.00 86.56 86 ILE A C 1
ATOM 673 O O . ILE A 1 86 ? 0.058 7.022 -6.341 1.00 86.56 86 ILE A O 1
ATOM 677 N N . ALA A 1 87 ? 0.431 5.489 -7.934 1.00 87.56 87 ALA A N 1
ATOM 678 C CA . ALA A 1 87 ? -0.708 5.872 -8.767 1.00 87.56 87 ALA A CA 1
ATOM 679 C C . ALA A 1 87 ? -2.059 5.565 -8.096 1.00 87.56 87 ALA A C 1
ATOM 681 O O . ALA A 1 87 ? -3.021 6.319 -8.234 1.00 87.56 87 ALA A O 1
ATOM 682 N N . GLY A 1 88 ? -2.129 4.466 -7.344 1.00 86.56 88 GLY A N 1
ATOM 683 C CA . GLY A 1 88 ? -3.313 4.012 -6.622 1.00 86.56 88 GLY A CA 1
ATOM 684 C C . GLY A 1 88 ? -3.540 4.723 -5.289 1.00 86.56 88 GLY A C 1
ATOM 685 O O . GLY A 1 88 ? -4.650 4.660 -4.763 1.00 86.56 88 GLY A O 1
ATOM 686 N N . TRP A 1 89 ? -2.543 5.435 -4.755 1.00 86.38 89 TRP A N 1
ATOM 687 C CA . TRP A 1 89 ? -2.645 6.157 -3.485 1.00 86.38 89 TRP A CA 1
ATOM 688 C C . TRP A 1 89 ? -3.876 7.076 -3.379 1.00 86.38 89 TRP A C 1
ATOM 690 O O . TRP A 1 89 ? -4.647 6.916 -2.427 1.00 86.38 89 TRP A O 1
ATOM 700 N N . PRO A 1 90 ? -4.131 8.010 -4.322 1.00 89.12 90 PRO A N 1
ATOM 701 C CA . PRO A 1 90 ? -5.295 8.892 -4.232 1.00 89.12 90 PRO A CA 1
ATOM 702 C C . PRO A 1 90 ? -6.621 8.124 -4.297 1.00 89.12 90 PRO A C 1
ATOM 704 O O . PRO A 1 90 ? -7.552 8.437 -3.554 1.00 89.12 90 PRO A O 1
ATOM 707 N N . LEU A 1 91 ? -6.700 7.084 -5.130 1.00 87.75 91 LEU A N 1
ATOM 708 C CA . LEU A 1 91 ? -7.894 6.244 -5.249 1.00 87.75 91 LEU A CA 1
ATOM 709 C C . LEU A 1 91 ? -8.168 5.496 -3.940 1.00 87.75 91 LEU A C 1
ATOM 711 O O . LEU A 1 91 ? -9.295 5.489 -3.441 1.00 87.75 91 LEU A O 1
ATOM 715 N N . TRP A 1 92 ? -7.124 4.921 -3.342 1.00 86.00 92 TRP A N 1
ATOM 716 C CA . TRP A 1 92 ? -7.227 4.189 -2.085 1.00 86.00 92 TRP A CA 1
ATOM 717 C C . TRP A 1 92 ? -7.578 5.098 -0.905 1.00 86.00 92 TRP A C 1
ATOM 719 O O . TRP A 1 92 ? -8.346 4.710 -0.020 1.00 86.00 92 TRP A O 1
ATOM 729 N N . PHE A 1 93 ? -7.072 6.332 -0.905 1.00 87.81 93 PHE A N 1
ATOM 730 C CA . PHE A 1 93 ? -7.415 7.337 0.094 1.00 87.81 93 PHE A CA 1
ATOM 731 C C . PHE A 1 93 ? -8.912 7.681 0.062 1.00 87.81 93 PHE A C 1
ATOM 733 O O . PHE A 1 93 ? -9.581 7.660 1.100 1.00 87.81 93 PHE A O 1
ATOM 740 N N . LEU A 1 94 ? -9.465 7.922 -1.130 1.00 90.12 94 LEU A N 1
ATOM 741 C CA . LEU A 1 94 ? -10.897 8.183 -1.305 1.00 90.12 94 LEU A CA 1
ATOM 742 C C . LEU A 1 94 ? -11.749 6.978 -0.892 1.00 90.12 94 LEU A C 1
ATOM 744 O O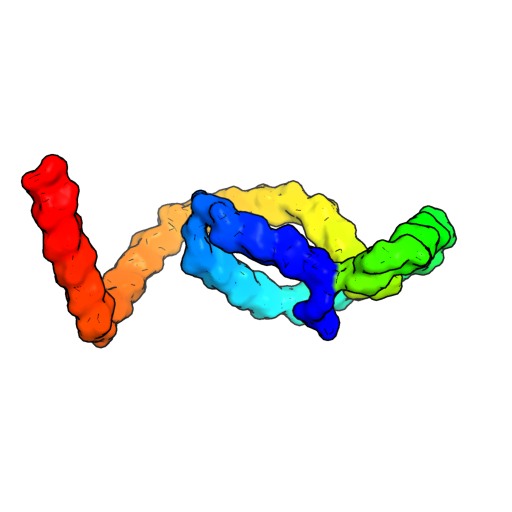 . LEU A 1 94 ? -12.739 7.134 -0.172 1.00 90.12 94 LEU A O 1
ATOM 748 N N . LEU A 1 95 ? -11.336 5.770 -1.283 1.00 88.75 95 LEU A N 1
ATOM 749 C CA . LEU A 1 95 ? -12.014 4.534 -0.899 1.00 88.75 95 LEU A CA 1
ATOM 750 C C . LEU A 1 95 ? -12.035 4.362 0.628 1.00 88.75 95 LEU A C 1
ATOM 752 O O . LEU A 1 95 ? -13.074 4.057 1.215 1.00 88.75 95 LEU A O 1
ATOM 756 N N . SER A 1 96 ? -10.911 4.640 1.289 1.00 85.75 96 SER A N 1
ATOM 757 C CA . SER A 1 96 ? -10.779 4.551 2.746 1.00 85.75 96 SER A CA 1
ATOM 758 C C . SER A 1 96 ? -11.715 5.520 3.471 1.00 85.75 96 SER A C 1
ATOM 760 O O . SER A 1 96 ? -12.345 5.141 4.459 1.00 85.75 96 SER A O 1
ATOM 762 N N . LEU A 1 97 ? -11.884 6.749 2.967 1.00 87.50 97 LEU A N 1
ATOM 763 C CA . LEU A 1 97 ? -12.845 7.708 3.528 1.00 87.50 97 LEU A CA 1
ATOM 764 C C . LEU A 1 97 ? -14.279 7.170 3.490 1.00 87.50 97 LEU A C 1
ATOM 766 O O . LEU A 1 97 ? -15.021 7.305 4.468 1.00 87.50 97 LEU A O 1
ATOM 770 N N . ILE A 1 98 ? -14.664 6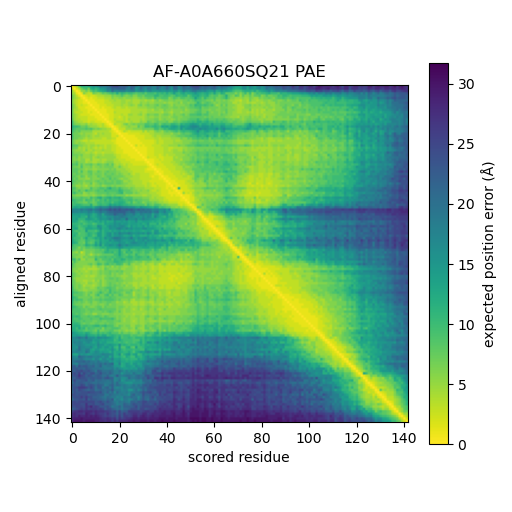.537 2.382 1.00 88.94 98 ILE A N 1
ATOM 771 C CA . ILE A 1 98 ? -15.987 5.929 2.219 1.00 88.94 98 ILE A CA 1
ATOM 772 C C . ILE A 1 98 ? -16.148 4.758 3.194 1.00 88.94 98 ILE A C 1
ATOM 774 O O . ILE A 1 98 ? -17.115 4.731 3.959 1.00 88.94 98 ILE A O 1
ATOM 778 N N . LEU A 1 99 ? -15.175 3.842 3.243 1.00 85.88 99 LEU A N 1
ATOM 779 C CA . LEU A 1 99 ? -15.184 2.697 4.159 1.00 85.88 99 LEU A CA 1
ATOM 780 C C . LEU A 1 99 ? -15.310 3.132 5.620 1.00 85.88 99 LEU A C 1
ATOM 782 O O . LEU A 1 99 ? -16.102 2.555 6.363 1.00 85.88 99 LEU A O 1
ATOM 786 N N . ILE A 1 100 ? -14.594 4.179 6.036 1.00 85.81 100 ILE A N 1
ATOM 787 C CA . ILE A 1 100 ? -14.669 4.699 7.407 1.00 85.81 100 ILE A CA 1
ATOM 788 C C . ILE A 1 100 ? -16.059 5.272 7.700 1.00 85.81 100 ILE A C 1
ATOM 790 O O . ILE A 1 100 ? -16.597 5.038 8.785 1.00 85.81 100 ILE A O 1
ATOM 794 N N . ARG A 1 101 ? -16.671 6.000 6.756 1.00 86.69 101 ARG A N 1
ATOM 795 C CA . ARG A 1 101 ? -18.042 6.512 6.926 1.00 86.69 101 ARG A CA 1
ATOM 796 C C . ARG A 1 101 ? -19.047 5.371 7.074 1.00 86.69 101 ARG A C 1
ATOM 798 O O . ARG A 1 101 ? -19.864 5.408 7.993 1.00 86.69 101 ARG A O 1
ATOM 805 N N . LEU A 1 102 ? -18.962 4.343 6.227 1.00 86.19 102 LEU A N 1
ATOM 806 C CA . LEU A 1 102 ? -19.807 3.149 6.330 1.00 86.19 102 LEU A CA 1
ATOM 807 C C . LEU A 1 102 ? -19.579 2.400 7.644 1.00 86.19 102 LEU A C 1
ATOM 809 O O . LEU A 1 102 ? -20.542 2.026 8.316 1.00 86.19 102 LEU A O 1
ATOM 813 N N . TYR A 1 103 ? -18.319 2.235 8.043 1.00 82.44 103 TYR A N 1
ATOM 814 C CA . TYR A 1 103 ? -17.960 1.601 9.302 1.00 82.44 103 TYR A CA 1
ATOM 815 C C . TYR A 1 103 ? -18.594 2.332 10.487 1.00 82.44 103 TYR A C 1
ATOM 817 O O . TYR A 1 103 ? -19.262 1.708 11.313 1.00 82.44 103 TYR A O 1
ATOM 825 N N . ARG A 1 104 ? -18.454 3.662 10.541 1.00 82.81 104 ARG A N 1
ATOM 826 C CA . ARG A 1 104 ? -19.051 4.484 11.602 1.00 82.81 104 ARG A CA 1
ATOM 827 C C . ARG A 1 104 ? -20.576 4.411 11.604 1.00 82.81 104 ARG A C 1
ATOM 829 O O . ARG A 1 104 ? -21.160 4.377 12.681 1.00 82.81 104 ARG A O 1
ATOM 836 N N . LYS A 1 105 ? -21.207 4.354 10.428 1.00 81.56 105 LYS A N 1
ATOM 837 C CA . LYS A 1 105 ? -22.669 4.333 10.299 1.00 81.56 105 LYS A CA 1
ATOM 838 C C . LYS A 1 105 ? -23.297 2.986 10.680 1.00 81.56 105 LYS A C 1
ATOM 840 O O . LYS A 1 105 ? -24.358 2.985 11.291 1.00 81.56 105 LYS A O 1
ATOM 845 N N . TYR A 1 106 ? -22.668 1.856 10.344 1.00 79.50 106 TYR A N 1
ATOM 846 C CA . TYR A 1 106 ? -23.320 0.538 10.451 1.00 79.50 106 TYR A CA 1
ATOM 847 C C . TYR A 1 106 ? -22.583 -0.492 11.313 1.00 79.50 106 TYR A C 1
ATOM 849 O O . TYR A 1 106 ? -23.216 -1.374 11.897 1.00 79.50 106 TYR A O 1
ATOM 857 N N . LEU A 1 107 ? -21.253 -0.421 11.389 1.00 75.94 107 LEU A N 1
ATOM 858 C CA . LEU A 1 107 ? -20.428 -1.489 11.968 1.00 75.94 107 LEU A CA 1
ATOM 859 C C . LEU A 1 107 ? -19.874 -1.135 13.349 1.00 75.94 107 LEU A C 1
ATOM 861 O O . LEU A 1 107 ? -19.644 -2.041 14.146 1.00 75.94 107 LEU A O 1
ATOM 865 N N . ALA A 1 108 ? -19.728 0.151 13.675 1.00 74.44 108 ALA A N 1
ATOM 866 C CA . ALA A 1 108 ? -19.134 0.600 14.934 1.00 74.44 108 ALA A CA 1
ATOM 867 C C . ALA A 1 108 ? -19.831 0.012 16.174 1.00 74.44 108 ALA A C 1
ATOM 869 O O . ALA A 1 108 ? -19.163 -0.435 17.107 1.00 74.44 108 ALA A O 1
ATOM 870 N N . VAL A 1 109 ? -21.168 -0.049 16.167 1.00 71.38 109 VAL A N 1
ATOM 871 C CA . VAL A 1 109 ? -21.942 -0.620 17.281 1.00 71.38 109 VAL A CA 1
ATOM 872 C C . VAL A 1 109 ? -21.729 -2.135 17.374 1.00 71.38 109 VAL A C 1
ATOM 874 O O . VAL A 1 109 ? -21.418 -2.643 18.449 1.00 71.38 109 VAL A O 1
ATOM 877 N N . LYS A 1 110 ? -21.803 -2.858 16.248 1.00 72.19 110 LYS A N 1
ATOM 878 C CA . LYS A 1 110 ? -21.658 -4.326 16.206 1.00 72.19 110 LYS A CA 1
ATOM 879 C C . LYS A 1 110 ? -20.260 -4.788 16.613 1.00 72.19 110 LYS A C 1
ATOM 881 O O . LYS A 1 110 ? -20.125 -5.748 17.369 1.00 72.19 110 LYS A O 1
ATOM 886 N N . VAL A 1 111 ? -19.227 -4.085 16.152 1.00 72.56 111 VAL A N 1
ATOM 887 C CA . VAL A 1 111 ? -17.831 -4.397 16.482 1.00 72.56 111 VAL A CA 1
ATOM 888 C C . VAL A 1 111 ? -17.572 -4.182 17.972 1.00 72.56 111 VAL A C 1
ATOM 890 O O . VAL A 1 111 ? -16.974 -5.046 18.612 1.00 72.56 111 VAL A O 1
ATOM 893 N N . LYS A 1 112 ? -18.099 -3.102 18.564 1.00 69.94 112 LYS A N 1
ATOM 894 C CA . LYS A 1 112 ? -17.977 -2.856 20.009 1.00 69.94 112 LYS A CA 1
ATOM 895 C C . LYS A 1 112 ? -18.618 -3.975 20.836 1.00 69.94 112 LYS A C 1
ATOM 897 O O . LYS A 1 112 ? -18.012 -4.447 21.795 1.00 69.94 112 LYS A O 1
ATOM 902 N N . THR A 1 113 ? -19.807 -4.440 20.450 1.00 71.94 113 THR A N 1
ATOM 903 C CA . THR A 1 113 ? -20.493 -5.540 21.146 1.00 71.94 113 THR A CA 1
ATOM 904 C C . THR A 1 113 ? -19.762 -6.878 20.983 1.00 71.94 113 THR A C 1
ATOM 906 O O . THR A 1 113 ? -19.691 -7.651 21.937 1.00 71.94 113 THR A O 1
ATOM 909 N N . PHE A 1 114 ? -19.184 -7.155 19.810 1.00 69.62 114 PHE A N 1
ATOM 910 C CA . PHE A 1 114 ? -18.425 -8.384 19.553 1.00 69.62 114 PHE A CA 1
ATOM 911 C C . PHE A 1 114 ? -17.132 -8.453 20.377 1.00 69.62 114 PHE A C 1
ATOM 913 O O . PHE A 1 114 ? -16.889 -9.449 21.058 1.00 69.62 114 PHE A O 1
ATOM 920 N N . PHE A 1 115 ? -16.347 -7.371 20.394 1.00 63.81 115 PHE A N 1
ATOM 921 C CA . PHE A 1 115 ? -15.134 -7.298 21.212 1.00 63.81 115 PHE A CA 1
ATOM 922 C C . PHE A 1 115 ? -15.435 -7.297 22.716 1.00 63.81 115 PHE A C 1
ATOM 924 O O . PHE A 1 115 ? -14.692 -7.916 23.473 1.00 63.81 115 PHE A O 1
ATOM 931 N N . GLY A 1 116 ? -16.542 -6.682 23.153 1.00 63.25 116 GLY A N 1
ATOM 932 C CA . GLY A 1 116 ? -16.994 -6.759 24.548 1.00 63.25 116 GLY A CA 1
ATOM 933 C C . GLY A 1 116 ? -17.263 -8.199 24.997 1.00 63.25 116 GLY A C 1
ATOM 934 O O . GLY A 1 116 ? -16.734 -8.642 26.012 1.00 63.25 116 GLY A O 1
ATOM 935 N N . ARG A 1 117 ? -17.987 -8.976 24.181 1.00 61.22 117 ARG A N 1
ATOM 936 C CA . ARG A 1 117 ? -18.283 -10.392 24.466 1.00 61.22 117 ARG A CA 1
ATOM 937 C C . ARG A 1 117 ? -17.046 -11.293 24.423 1.00 61.22 117 ARG A C 1
ATOM 939 O O . ARG A 1 117 ? -16.964 -12.259 25.177 1.00 61.22 117 ARG A O 1
ATOM 946 N N . LEU A 1 118 ? -16.087 -11.000 23.545 1.00 60.78 118 LEU A N 1
ATOM 947 C CA . LEU A 1 118 ? -14.806 -11.713 23.490 1.00 60.78 118 LEU A CA 1
ATOM 948 C C . LEU A 1 118 ? -13.935 -11.418 24.717 1.00 60.78 118 LEU A C 1
ATOM 950 O O . LEU A 1 118 ? -13.329 -12.336 25.263 1.00 60.78 118 LEU A O 1
ATOM 954 N N . GLY A 1 119 ? -13.917 -10.169 25.189 1.00 60.03 119 GLY A N 1
ATOM 955 C CA . GLY A 1 119 ? -13.185 -9.778 26.395 1.00 60.03 119 GLY A CA 1
ATOM 956 C C . GLY A 1 119 ? -13.715 -10.440 27.671 1.00 60.03 119 GLY A C 1
ATOM 957 O O . GLY A 1 119 ? -12.927 -10.799 28.542 1.00 60.03 119 GLY A O 1
ATOM 958 N N . GLU A 1 120 ? -15.027 -10.668 27.765 1.00 60.53 120 GLU A N 1
ATOM 959 C CA . GLU A 1 120 ? -15.648 -11.352 28.911 1.00 60.53 120 GLU A CA 1
ATOM 960 C C . GLU A 1 120 ? -15.303 -12.844 28.988 1.00 60.53 120 GLU A C 1
ATOM 962 O O . GLU A 1 120 ? -15.194 -13.395 30.084 1.00 60.53 120 GLU A O 1
ATOM 967 N N . LYS A 1 121 ? -15.099 -13.501 27.840 1.00 59.06 121 LYS A N 1
ATOM 968 C CA . LYS A 1 121 ? -14.825 -14.945 27.775 1.00 59.06 121 LYS A CA 1
ATOM 969 C C . LYS A 1 121 ? -13.360 -15.315 27.993 1.00 59.06 121 LYS A C 1
ATOM 971 O O . LYS A 1 121 ? -13.072 -16.478 28.261 1.00 59.06 121 LYS A O 1
ATOM 976 N N . VAL A 1 122 ? -12.432 -14.362 27.895 1.00 65.38 122 VAL A N 1
ATOM 977 C CA . VAL A 1 122 ? -10.996 -14.634 28.043 1.00 65.38 122 VAL A 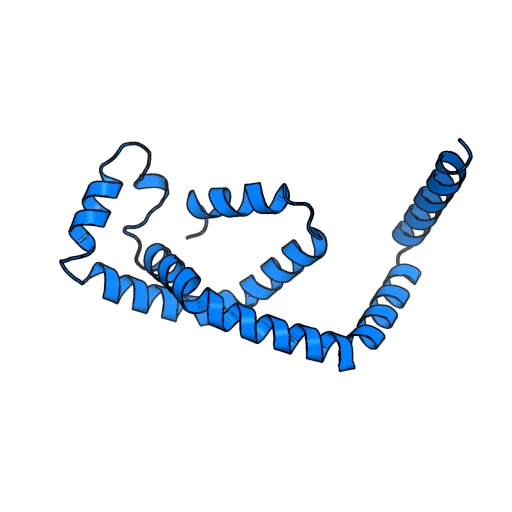CA 1
ATOM 978 C C . VAL A 1 122 ? -10.521 -14.183 29.436 1.00 65.38 122 VAL A C 1
ATOM 980 O O . VAL A 1 122 ? -10.356 -12.984 29.673 1.00 65.38 122 VAL A O 1
ATOM 983 N N . PRO A 1 123 ? -10.239 -15.109 30.377 1.00 63.06 123 PRO A N 1
ATOM 984 C CA . PRO A 1 123 ? -9.904 -14.769 31.767 1.00 63.06 123 PRO A CA 1
ATOM 985 C C . PRO A 1 123 ? -8.622 -13.928 31.908 1.00 63.06 123 PRO A C 1
ATOM 987 O O . PRO A 1 123 ? -8.477 -13.176 32.873 1.00 63.06 123 PRO A O 1
ATOM 990 N N . LEU A 1 124 ? -7.715 -13.996 30.929 1.00 63.69 124 LEU A N 1
ATOM 991 C CA . LEU A 1 124 ? -6.500 -13.175 30.869 1.00 63.69 124 LEU A CA 1
ATOM 992 C C . LEU A 1 124 ? -6.802 -11.688 30.622 1.00 63.69 124 LEU A C 1
ATOM 994 O O . LEU A 1 124 ? -6.150 -10.832 31.214 1.00 63.69 124 LEU A O 1
ATOM 998 N N . VAL A 1 125 ? -7.826 -11.367 29.824 1.00 62.28 125 VAL A N 1
ATOM 999 C CA . VAL A 1 125 ? -8.222 -9.977 29.525 1.00 62.28 125 VAL A CA 1
ATOM 1000 C C . VAL A 1 125 ? -8.844 -9.321 30.758 1.00 62.28 125 VAL A C 1
ATOM 1002 O O . VAL A 1 125 ? -8.558 -8.162 31.054 1.00 62.28 125 VAL A O 1
ATOM 1005 N N . LYS A 1 126 ? -9.611 -10.086 31.546 1.00 58.72 126 LYS A N 1
ATOM 1006 C CA . LYS A 1 126 ? -10.161 -9.627 32.829 1.00 58.72 126 LYS A CA 1
ATOM 1007 C C . LYS A 1 126 ? -9.056 -9.339 33.853 1.00 58.72 126 LYS A C 1
ATOM 1009 O O . LYS A 1 126 ? -9.095 -8.306 34.515 1.00 58.72 126 LYS A O 1
ATOM 1014 N N . LYS A 1 127 ? -8.039 -10.206 33.945 1.00 61.75 127 LYS A N 1
ATOM 1015 C CA . LYS A 1 127 ? -6.877 -10.004 34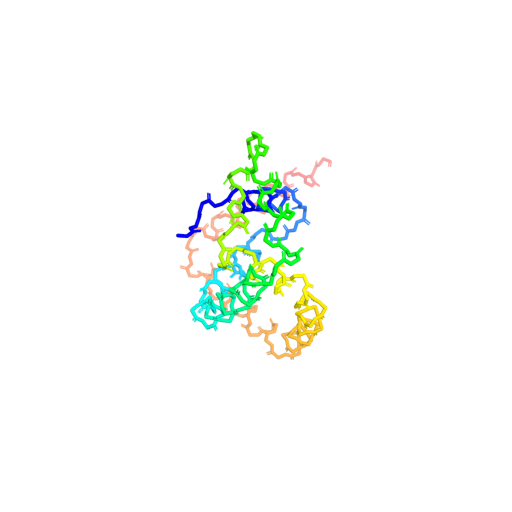.833 1.00 61.75 127 LYS A CA 1
ATOM 1016 C C . LYS A 1 127 ? -6.012 -8.811 34.404 1.00 61.75 127 LYS A C 1
ATOM 1018 O O . LYS A 1 127 ? -5.621 -8.020 35.256 1.00 61.75 127 LYS A O 1
ATOM 1023 N N . LEU A 1 128 ? -5.780 -8.634 33.101 1.00 62.72 128 LEU A N 1
ATOM 1024 C CA . LEU A 1 128 ? -5.051 -7.482 32.555 1.00 62.72 128 LEU A CA 1
ATOM 1025 C C . LEU A 1 128 ? -5.814 -6.166 32.753 1.00 62.72 128 LEU A C 1
ATOM 1027 O O . LEU A 1 128 ? -5.221 -5.176 33.169 1.00 62.72 128 LEU A O 1
ATOM 1031 N N . GLY A 1 129 ? -7.131 -6.155 32.530 1.00 61.62 129 GLY A N 1
ATOM 1032 C CA . GLY A 1 129 ? -7.972 -4.984 32.789 1.00 61.62 129 GLY A CA 1
ATOM 1033 C C . GLY A 1 129 ? -7.957 -4.564 34.261 1.00 61.62 129 GLY A C 1
ATOM 1034 O O . GLY A 1 129 ? -7.823 -3.378 34.560 1.00 61.62 129 GLY A O 1
ATOM 1035 N N . LEU A 1 130 ? -8.006 -5.533 35.182 1.00 61.59 130 LEU A N 1
ATOM 1036 C CA . LEU A 1 130 ? -7.873 -5.275 36.617 1.00 61.59 130 LEU A CA 1
ATOM 1037 C C . LEU A 1 130 ? -6.484 -4.721 36.969 1.00 61.59 130 LEU A C 1
ATOM 1039 O O . LEU A 1 130 ? -6.413 -3.703 37.652 1.00 61.59 130 LEU A O 1
ATOM 1043 N N . ALA A 1 131 ? -5.402 -5.301 36.441 1.00 64.19 131 ALA A N 1
ATOM 1044 C CA . ALA A 1 131 ? -4.036 -4.821 36.676 1.00 64.19 131 ALA A CA 1
ATOM 1045 C C . ALA A 1 131 ? -3.807 -3.390 36.149 1.00 64.19 131 ALA A C 1
ATOM 1047 O O . ALA A 1 131 ? -3.242 -2.549 36.847 1.00 64.19 131 ALA A O 1
ATOM 1048 N N . VAL A 1 132 ? -4.317 -3.073 34.955 1.00 67.62 132 VAL A N 1
ATOM 1049 C CA . VAL A 1 132 ? -4.234 -1.724 34.370 1.00 67.62 132 VAL A CA 1
ATOM 1050 C C . VAL A 1 132 ? -5.090 -0.726 35.156 1.00 67.62 132 VAL A C 1
ATOM 1052 O O . VAL A 1 132 ? -4.655 0.398 35.402 1.00 67.62 132 VAL A O 1
ATOM 1055 N N . SER A 1 133 ? -6.286 -1.120 35.606 1.00 62.53 133 SER A N 1
ATOM 1056 C CA . SER A 1 133 ? -7.142 -0.257 36.434 1.00 62.53 133 SER A CA 1
ATOM 1057 C C . SER A 1 133 ? -6.564 -0.001 37.833 1.00 62.53 133 SER A C 1
ATOM 1059 O O . SER A 1 133 ? -6.671 1.117 38.339 1.00 62.53 133 SER A O 1
ATOM 1061 N N . ALA A 1 134 ? -5.888 -0.992 38.423 1.00 64.31 134 ALA A N 1
ATOM 1062 C CA . ALA A 1 134 ? -5.170 -0.855 39.685 1.00 64.31 134 ALA A CA 1
ATOM 1063 C C . ALA A 1 134 ? -3.968 0.090 39.530 1.00 64.31 134 ALA A C 1
ATOM 1065 O O . ALA A 1 134 ? -3.820 1.025 40.312 1.00 64.31 134 ALA A O 1
ATOM 1066 N N . SER A 1 135 ? -3.183 -0.062 38.459 1.00 60.84 135 SER A N 1
ATOM 1067 C CA . SER A 1 135 ? -2.066 0.839 38.157 1.00 60.84 135 SER A CA 1
ATOM 1068 C C . SER A 1 135 ? -2.521 2.275 37.873 1.00 60.84 135 SER A C 1
ATOM 1070 O O . SER A 1 135 ? -1.831 3.217 38.250 1.00 60.84 135 SER A O 1
ATOM 1072 N N . ARG A 1 136 ? -3.692 2.471 37.250 1.00 60.53 136 ARG A N 1
ATOM 1073 C CA . ARG A 1 136 ? -4.256 3.806 36.982 1.00 60.53 136 ARG A CA 1
ATOM 1074 C C . ARG A 1 136 ? -4.778 4.497 38.245 1.00 60.53 136 ARG A C 1
ATOM 1076 O O . ARG A 1 136 ? -4.697 5.715 38.329 1.00 60.53 136 ARG A O 1
ATOM 1083 N N . LYS A 1 137 ? -5.279 3.740 39.230 1.00 57.38 137 LYS A N 1
ATOM 1084 C CA . LYS A 1 137 ? -5.602 4.274 40.565 1.00 57.38 137 LYS A CA 1
ATOM 1085 C C . LYS A 1 137 ? -4.352 4.681 41.347 1.00 57.38 137 LYS A C 1
ATOM 1087 O O . LYS A 1 137 ? -4.409 5.657 42.078 1.00 57.38 137 LYS A O 1
ATOM 1092 N N . ILE A 1 138 ? -3.241 3.966 41.169 1.00 58.69 138 ILE A N 1
ATOM 1093 C CA . ILE A 1 138 ? -1.962 4.278 41.825 1.00 58.69 138 ILE A CA 1
ATOM 1094 C C . ILE A 1 138 ? -1.278 5.485 41.157 1.00 58.69 138 ILE A C 1
ATOM 1096 O O . ILE A 1 138 ? -0.785 6.364 41.850 1.00 58.69 138 ILE A O 1
ATOM 1100 N N . GLY A 1 139 ? -1.306 5.583 39.824 1.00 51.56 139 GLY A N 1
ATOM 1101 C CA . GLY A 1 139 ? -0.721 6.709 39.080 1.00 51.56 139 GLY A CA 1
ATOM 1102 C C . GLY A 1 139 ? -1.578 7.981 39.017 1.00 51.56 139 GLY A C 1
ATOM 1103 O O . GLY A 1 139 ? -1.107 8.986 38.504 1.00 51.56 139 GLY A O 1
ATOM 1104 N N . GLY A 1 140 ? -2.829 7.940 39.487 1.00 46.09 140 GLY A N 1
ATOM 1105 C CA . GLY A 1 140 ? -3.707 9.113 39.619 1.00 46.09 140 GLY A CA 1
ATOM 1106 C C . GLY A 1 140 ? -3.776 9.685 41.040 1.00 46.09 140 GLY A C 1
ATOM 1107 O O . GLY A 1 140 ? -4.591 10.568 41.285 1.00 46.09 140 GLY A O 1
ATOM 1108 N N . ALA A 1 141 ? -2.978 9.148 41.970 1.00 43.06 141 ALA A N 1
ATOM 1109 C CA . ALA A 1 141 ? -2.876 9.586 43.364 1.00 43.06 141 ALA A CA 1
ATOM 1110 C C . ALA A 1 141 ? -1.534 10.292 43.668 1.00 43.06 141 ALA A C 1
ATOM 1112 O O . ALA A 1 141 ? -1.133 10.364 44.829 1.00 43.06 141 ALA A O 1
ATOM 1113 N N . VAL A 1 142 ? -0.853 10.796 42.631 1.00 38.06 142 VAL A N 1
ATOM 1114 C CA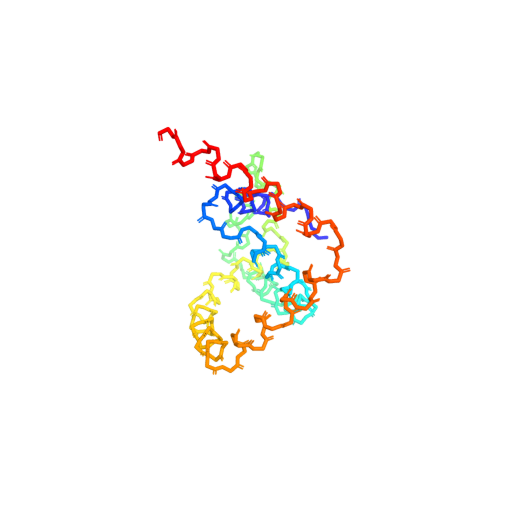 . VAL A 1 142 ? 0.327 11.674 42.713 1.00 38.06 142 VAL A CA 1
ATOM 1115 C C . VAL A 1 142 ? 0.064 12.911 41.869 1.00 38.06 142 VAL A C 1
ATOM 1117 O O . VAL A 1 142 ? -0.439 12.728 40.736 1.00 38.06 142 VAL A O 1
#

pLDDT: mean 75.72, std 11.14, range [38.06, 90.12]

Solvent-accessible surface area (backbone atoms only — not comparable to full-atom values): 7946 Å² total; per-residue (Å²): 136,92,80,39,49,62,56,54,67,53,50,56,58,60,71,72,44,100,61,66,62,67,60,50,53,51,48,52,55,55,49,57,73,48,37,82,73,48,50,62,58,18,33,54,49,10,43,61,50,52,72,35,75,86,47,38,56,61,51,51,56,54,43,69,40,89,81,38,60,50,53,43,66,87,36,31,50,53,38,12,41,50,51,48,49,63,70,40,41,66,59,52,52,55,50,48,54,52,51,51,51,52,34,65,73,68,40,50,68,57,52,53,54,51,53,52,57,52,44,72,72,36,71,64,52,51,53,49,51,50,52,53,54,52,51,50,57,60,66,67,74,112

Foldseek 3Di:
DPQAVVVVVPPVVVVVDPDDVVVVVVVVVVVVVCCVVCQVQQLVQLVVQCPDPVRVVVVVVQCVDPPSVSNVCVHSNSVSVVVCCVVCVVVVVVVVVVVVVVCVVPPVVVVVVVVVVVCVPDVVSVVVVVVVVVVVVVVVVD

Sequence (142 aa):
PGLTLLWFLFFIPMMLIRINQAAFLGMMAAGKLLMPLVDPFSEGLGYFILNRTGLYEPLGRFLSLPGTGWFRLNDSFVSGAFILGIAGWPLWFLLSLILIRLYRKYLAVKVKTFFGRLGEKVPLVKKLGLAVSASRKIGGAV

Radius of gyration: 21.95 Å; Cα contacts (8 Å, |Δi|>4): 65; chains: 1; bounding box: 50×27×67 Å

Secondary structure (DSSP, 8-state):
----HHHHHHHHHHHHSSS-HHHHHHHHHHHHHHHHHHHHHHHHHHHHHHTSHHHHHHHHHHHTSTTGGGG-TTSHHHHHHHHHHHHHHHHHHHHHHHHHHHIIIIIHHHHHHHHHHHHHH-HHHHHHHHHHHHHHHHHT--

Mean predicted aligned error: 11.99 Å